Protein AF-X0WLG1-F1 (afdb_monomer)

Sequence (154 aa):
MLDMAAMKEEAFNIVKDQAGPCGITCGTCVLGNGTIAETAGKTKSYIAGYGIKEWAPMVPGGAEINWAETEKTLEWMTKYANCQGCEKGGGPPDCTIRLCANEKGIQLCSQCGELDGCNKFDWLGDYATVLKQTLRDNKSKTKEEYIADALKSQ

InterPro domains:
  IPR024227 Domain of unknown function DUF3795 [PF12675] (20-122)

Organism: NCBI:txid412755

Secondary structure (DSSP, 8-state):
---HHHHHHHHHHHHTT-B-TTS-BTTTSTTTSSHHHHHHHHHHHHHHHTTHHHHGGGSTTGGG--HHHHHHHHHHHHHH-----GGGT-S-TT-HHHHHHHHHT-SSGGG-TTTTT-GGGGGGTTHHHHHHHHHHHTTT--HHHHHHHHHTT-

Structure (mmCIF, N/CA/C/O backbone):
data_AF-X0WLG1-F1
#
_entry.id   AF-X0WLG1-F1
#
loop_
_atom_site.group_PDB
_atom_site.id
_atom_site.type_symbol
_atom_site.label_atom_id
_atom_site.label_alt_id
_atom_site.label_comp_id
_atom_site.label_asym_id
_atom_site.label_entity_id
_atom_site.labe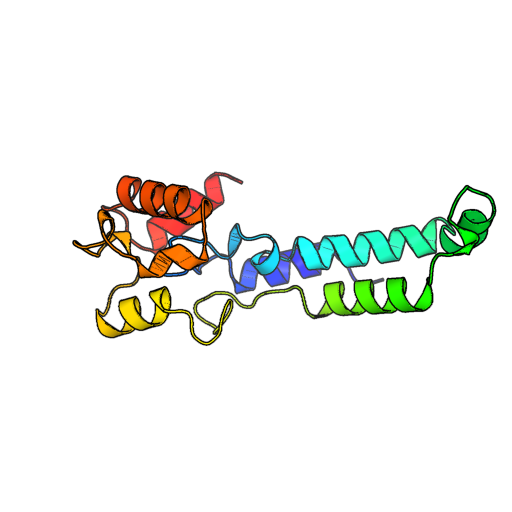l_seq_id
_atom_site.pdbx_PDB_ins_code
_atom_site.Cartn_x
_atom_site.Cartn_y
_atom_site.Cartn_z
_atom_site.occupancy
_atom_site.B_iso_or_equiv
_atom_site.auth_seq_id
_atom_site.auth_comp_id
_atom_site.auth_asym_id
_atom_site.auth_atom_id
_atom_site.pdbx_PDB_model_num
ATOM 1 N N . MET A 1 1 ? 0.956 12.917 -23.247 1.00 52.50 1 MET A N 1
ATOM 2 C CA . MET A 1 1 ? 1.604 12.167 -22.150 1.00 52.50 1 MET A CA 1
ATOM 3 C C . MET A 1 1 ? 0.602 12.170 -21.006 1.00 52.50 1 MET A C 1
ATOM 5 O O . MET A 1 1 ? 0.067 13.238 -20.742 1.00 52.50 1 MET A O 1
ATOM 9 N N . LEU A 1 2 ? 0.229 11.013 -20.454 1.00 63.28 2 LEU A N 1
ATOM 10 C CA . LEU A 1 2 ? -0.710 10.968 -19.325 1.00 63.28 2 LEU A CA 1
ATOM 11 C C . LEU A 1 2 ? -0.069 11.688 -18.134 1.00 63.28 2 LEU A C 1
ATOM 13 O O . LEU A 1 2 ? 1.090 11.415 -17.820 1.00 63.28 2 LEU A O 1
ATOM 17 N N . ASP A 1 3 ? -0.797 12.614 -17.512 1.00 84.31 3 ASP A N 1
ATOM 18 C CA . ASP A 1 3 ? -0.329 13.276 -16.298 1.00 84.31 3 ASP A CA 1
ATOM 19 C C . ASP A 1 3 ? -0.463 12.306 -15.124 1.00 84.31 3 ASP A C 1
ATOM 21 O O . ASP A 1 3 ? -1.539 12.037 -14.593 1.00 84.31 3 ASP A O 1
ATOM 25 N N . MET A 1 4 ? 0.677 11.740 -14.761 1.00 85.50 4 MET A N 1
ATOM 26 C CA . MET A 1 4 ? 0.807 10.729 -13.726 1.00 85.50 4 MET A CA 1
ATOM 27 C C . MET A 1 4 ? 0.425 11.242 -12.341 1.00 85.50 4 MET A C 1
ATOM 29 O O . MET A 1 4 ? -0.125 10.486 -11.540 1.00 85.50 4 MET A O 1
ATOM 33 N N . ALA A 1 5 ? 0.708 12.518 -12.071 1.00 84.81 5 ALA A N 1
ATOM 34 C CA . ALA A 1 5 ? 0.371 13.143 -1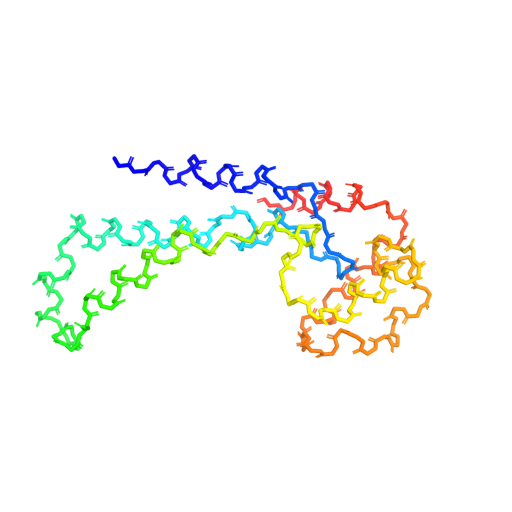0.803 1.00 84.81 5 ALA A CA 1
ATOM 35 C C . ALA A 1 5 ? -1.146 13.338 -10.701 1.00 84.81 5 ALA A C 1
ATOM 37 O O . ALA A 1 5 ? -1.734 12.966 -9.688 1.00 84.81 5 ALA A O 1
ATOM 38 N N . ALA A 1 6 ? -1.784 13.801 -11.781 1.00 89.06 6 ALA A N 1
ATOM 39 C CA . ALA A 1 6 ? -3.239 13.935 -11.840 1.00 89.06 6 ALA A CA 1
ATOM 40 C C . ALA A 1 6 ? -3.956 12.583 -11.658 1.00 89.06 6 ALA A C 1
ATOM 42 O O . ALA A 1 6 ? -4.920 12.487 -10.902 1.00 89.06 6 ALA A O 1
ATOM 43 N N . MET A 1 7 ? -3.453 11.509 -12.282 1.00 88.25 7 MET A N 1
ATOM 44 C CA . MET A 1 7 ? -4.011 10.159 -12.103 1.00 88.25 7 MET A CA 1
ATOM 45 C C . MET A 1 7 ? -3.895 9.659 -10.657 1.00 88.25 7 MET A C 1
ATOM 47 O O . MET A 1 7 ? -4.812 9.017 -10.144 1.00 88.25 7 MET A O 1
ATOM 51 N N . LYS A 1 8 ? -2.767 9.936 -9.992 1.00 92.94 8 LYS A N 1
ATOM 52 C CA . LYS A 1 8 ? -2.586 9.590 -8.578 1.00 92.94 8 LYS A CA 1
ATOM 53 C C . LYS A 1 8 ? -3.565 10.359 -7.695 1.00 92.94 8 LYS A C 1
ATOM 55 O O . LYS A 1 8 ? -4.175 9.769 -6.809 1.00 92.94 8 LYS A O 1
ATOM 60 N N . GLU A 1 9 ? -3.713 11.658 -7.934 1.00 95.12 9 GLU A N 1
ATOM 61 C CA . GLU A 1 9 ? -4.647 12.504 -7.195 1.00 95.12 9 GLU A CA 1
ATOM 62 C C . GLU A 1 9 ? -6.091 12.006 -7.347 1.00 95.12 9 GLU A C 1
ATOM 64 O O . GLU A 1 9 ? -6.812 11.883 -6.356 1.00 95.12 9 GLU A O 1
ATOM 69 N N . GLU A 1 10 ? -6.497 11.629 -8.561 1.00 94.31 10 GLU A N 1
ATOM 70 C CA . GLU A 1 10 ? -7.798 11.009 -8.818 1.00 94.31 10 GLU A CA 1
ATOM 71 C C . GLU A 1 10 ? -7.970 9.700 -8.029 1.00 94.31 10 GLU A C 1
ATOM 73 O O . GLU A 1 10 ? -8.961 9.537 -7.312 1.00 94.31 10 GLU A O 1
ATOM 78 N N . ALA A 1 11 ? -6.988 8.794 -8.088 1.00 94.81 11 ALA A N 1
ATOM 79 C CA . ALA A 1 11 ? -7.017 7.536 -7.341 1.00 94.81 11 ALA A CA 1
ATOM 80 C C . ALA A 1 11 ? -7.122 7.768 -5.824 1.00 94.81 11 ALA A C 1
ATOM 82 O O . ALA A 1 11 ? -7.969 7.167 -5.162 1.00 94.81 11 ALA A O 1
ATOM 83 N N . PHE A 1 12 ? -6.323 8.688 -5.277 1.00 96.56 12 PHE A N 1
ATOM 84 C CA . PHE A 1 12 ? -6.393 9.085 -3.873 1.00 96.56 12 PHE A CA 1
ATOM 85 C C . PHE A 1 12 ? -7.785 9.605 -3.500 1.00 96.56 12 PHE A C 1
ATOM 87 O O . PHE A 1 12 ? -8.375 9.134 -2.526 1.00 96.56 12 PHE A O 1
ATOM 94 N N . ASN A 1 13 ? -8.356 10.509 -4.297 1.00 96.31 13 ASN A N 1
ATOM 95 C CA . ASN A 1 13 ? -9.672 11.088 -4.036 1.00 96.31 13 ASN A CA 1
ATOM 96 C C . ASN A 1 13 ? -10.803 10.045 -4.030 1.00 96.31 13 ASN A C 1
ATOM 98 O O . ASN A 1 13 ? -11.772 10.207 -3.290 1.00 96.31 13 ASN A O 1
ATOM 102 N N . ILE A 1 14 ? -10.672 8.949 -4.784 1.00 95.12 14 ILE A N 1
ATOM 103 C CA . ILE A 1 14 ? -11.642 7.840 -4.794 1.00 95.12 14 ILE A CA 1
ATOM 104 C C . ILE A 1 14 ? -11.672 7.082 -3.456 1.00 95.12 14 ILE A C 1
ATOM 106 O O . ILE A 1 14 ? -12.718 6.531 -3.083 1.00 95.12 14 ILE A O 1
ATOM 110 N N . VAL A 1 15 ? -10.541 7.011 -2.746 1.00 96.81 15 VAL A N 1
ATOM 111 C CA . VAL A 1 15 ? -10.364 6.095 -1.607 1.00 96.81 15 VAL A CA 1
ATOM 112 C C . VAL A 1 15 ? -10.011 6.762 -0.280 1.00 96.81 15 VAL A C 1
ATOM 114 O O . VAL A 1 15 ? -10.021 6.077 0.744 1.00 96.81 15 VAL A O 1
ATOM 117 N N . LYS A 1 16 ? -9.684 8.059 -0.270 1.00 96.19 16 LYS A N 1
ATOM 118 C CA . LYS A 1 16 ? -9.166 8.769 0.911 1.00 96.19 16 LYS A CA 1
ATOM 119 C C . LYS A 1 16 ? -10.069 8.662 2.141 1.00 96.19 16 LYS A C 1
ATOM 121 O O . LYS A 1 16 ? -9.556 8.588 3.248 1.00 96.19 16 LYS A O 1
ATOM 126 N N . ASP A 1 17 ? -11.380 8.551 1.934 1.00 96.06 17 ASP A N 1
ATOM 127 C CA . ASP A 1 17 ? -12.387 8.481 3.000 1.00 96.06 17 ASP A CA 1
ATOM 128 C C . ASP A 1 17 ? -12.803 7.034 3.350 1.00 96.06 17 ASP A C 1
ATOM 130 O O . ASP A 1 17 ? -13.826 6.819 3.996 1.00 96.06 17 ASP A O 1
ATOM 134 N N . GLN A 1 18 ? -12.032 6.023 2.927 1.00 96.44 18 GLN A N 1
ATOM 135 C CA . GLN A 1 18 ? -12.332 4.609 3.176 1.00 96.44 18 GLN A CA 1
ATOM 136 C C . GLN A 1 18 ? -11.325 3.955 4.131 1.00 96.44 18 GLN A C 1
ATOM 138 O O . GLN A 1 18 ? -10.108 4.142 4.024 1.00 96.44 18 GLN A O 1
ATOM 143 N N . ALA A 1 19 ? -11.821 3.059 4.982 1.00 96.56 19 ALA A N 1
ATOM 144 C CA . ALA A 1 19 ? -11.002 2.127 5.749 1.00 96.56 19 ALA A CA 1
ATOM 145 C C . ALA A 1 19 ? 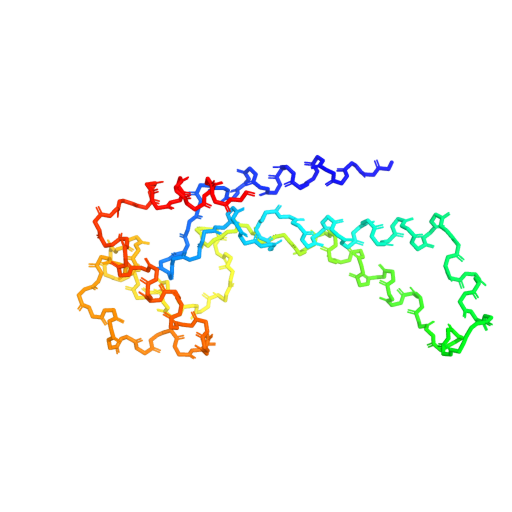-11.644 0.741 5.759 1.00 96.56 19 ALA A C 1
ATOM 147 O O . ALA A 1 19 ? -12.864 0.605 5.820 1.00 96.56 19 ALA A O 1
ATOM 148 N N . GLY A 1 20 ? -10.817 -0.300 5.704 1.00 96.75 20 GLY A N 1
ATOM 149 C CA . GLY A 1 20 ? -11.295 -1.651 5.971 1.00 96.75 20 GLY A CA 1
ATOM 150 C C . GLY A 1 20 ? -11.529 -1.864 7.470 1.00 96.75 20 GLY A C 1
ATOM 151 O O . GLY A 1 20 ? -10.837 -1.240 8.278 1.00 96.75 20 GLY A O 1
ATOM 152 N N . PRO A 1 21 ? -12.394 -2.814 7.874 1.00 97.69 21 PRO A N 1
ATOM 153 C CA . PRO A 1 21 ? -12.576 -3.138 9.290 1.00 97.69 21 PRO A CA 1
ATOM 154 C C . PRO A 1 21 ? -11.277 -3.566 9.989 1.00 97.69 21 PRO A C 1
ATOM 156 O O . PRO A 1 21 ? -11.131 -3.393 11.196 1.00 97.69 21 PRO A O 1
ATOM 159 N N . CYS A 1 22 ? -10.302 -4.065 9.222 1.00 96.94 22 CYS A N 1
ATOM 160 C CA . CYS A 1 22 ? -8.956 -4.387 9.689 1.00 96.94 22 CYS A CA 1
ATOM 161 C C . CYS A 1 22 ? -8.101 -3.173 10.099 1.00 96.94 22 CYS A C 1
ATOM 163 O O . CYS A 1 22 ? -7.011 -3.377 10.621 1.00 96.94 22 CYS A O 1
ATOM 165 N N . GLY A 1 23 ? -8.552 -1.938 9.860 1.00 96.12 23 GLY A N 1
ATOM 166 C CA . GLY A 1 23 ? -7.811 -0.715 10.183 1.00 96.12 23 GLY A CA 1
ATOM 167 C C . GLY A 1 23 ? -6.879 -0.215 9.075 1.00 96.12 23 GLY A C 1
ATOM 168 O O . GLY A 1 23 ? -6.236 0.816 9.247 1.00 96.12 23 GLY A O 1
ATOM 169 N N . ILE A 1 24 ? -6.806 -0.877 7.918 1.00 95.81 24 ILE A N 1
ATOM 170 C CA . ILE A 1 24 ? -6.075 -0.330 6.764 1.00 95.81 24 ILE A CA 1
ATOM 171 C C . ILE A 1 24 ? -6.883 0.837 6.183 1.00 95.81 24 ILE A C 1
ATOM 173 O O . ILE A 1 24 ? -8.012 0.637 5.725 1.00 95.81 24 ILE A O 1
ATOM 177 N N . THR A 1 25 ? -6.308 2.041 6.171 1.00 96.25 25 THR A N 1
ATOM 178 C CA . THR A 1 25 ? -6.910 3.216 5.526 1.00 96.25 25 THR A CA 1
ATOM 179 C C . THR A 1 25 ? -6.517 3.257 4.052 1.00 96.25 25 THR A C 1
ATOM 181 O O . THR A 1 25 ? -5.343 3.179 3.687 1.00 96.25 25 THR A O 1
ATOM 184 N N . CYS A 1 26 ? -7.504 3.337 3.161 1.00 95.94 26 CYS A N 1
ATOM 185 C CA . CYS A 1 26 ? -7.259 3.147 1.730 1.00 95.94 26 CYS A CA 1
ATOM 186 C C . CYS A 1 26 ? -6.488 4.326 1.119 1.00 95.94 26 CYS A C 1
ATOM 188 O O . CYS A 1 26 ? -5.680 4.111 0.220 1.00 95.94 26 CYS A O 1
ATOM 190 N N . GLY A 1 27 ? -6.669 5.537 1.658 1.00 95.25 27 GLY A N 1
ATOM 191 C CA . GLY A 1 27 ? -5.889 6.721 1.285 1.00 95.25 27 GLY A CA 1
ATOM 192 C C . GLY A 1 27 ? -4.403 6.643 1.645 1.00 95.25 27 GLY A C 1
ATOM 193 O O . GLY A 1 27 ? -3.601 7.318 1.009 1.00 95.25 27 GLY A O 1
ATOM 194 N N . THR A 1 28 ? -4.013 5.799 2.609 1.00 93.62 2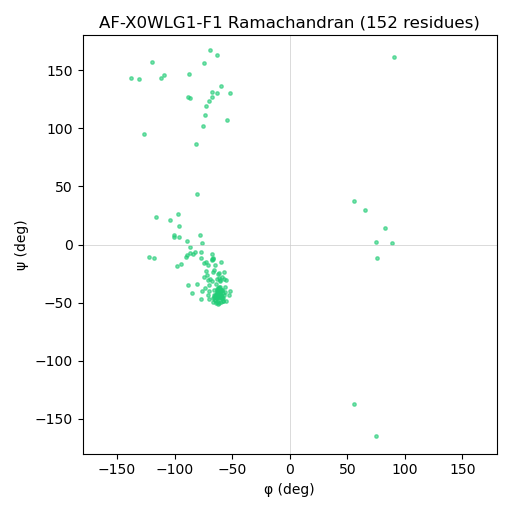8 THR A N 1
ATOM 195 C CA . THR A 1 28 ? -2.593 5.595 2.946 1.00 93.62 28 THR A CA 1
ATOM 196 C C . THR A 1 28 ? -1.988 4.350 2.299 1.00 93.62 28 THR A C 1
ATOM 198 O O . THR A 1 28 ? -0.771 4.244 2.150 1.00 93.62 28 THR A O 1
ATOM 201 N N . CYS A 1 29 ? -2.832 3.416 1.857 1.00 93.50 29 CYS A N 1
ATOM 202 C CA . CYS A 1 29 ? -2.426 2.224 1.127 1.00 93.50 29 CYS A CA 1
ATOM 203 C C . CYS A 1 29 ? -1.886 2.585 -0.265 1.00 93.50 29 CYS A C 1
ATOM 205 O O . CYS A 1 29 ? -2.594 3.190 -1.065 1.00 93.50 29 CYS A O 1
ATOM 207 N N . VAL A 1 30 ? -0.679 2.126 -0.606 1.00 94.31 30 VAL A N 1
ATOM 208 C CA . VAL A 1 30 ? -0.018 2.431 -1.893 1.00 94.31 30 VAL A CA 1
ATOM 209 C C . VAL A 1 30 ? -0.770 1.940 -3.138 1.00 94.31 30 VAL A C 1
ATOM 211 O O . VAL A 1 30 ? -0.585 2.482 -4.226 1.00 94.31 30 VAL A O 1
ATOM 214 N N . LEU A 1 31 ? -1.615 0.914 -2.986 1.00 93.88 31 LEU A N 1
ATOM 215 C CA . LEU A 1 31 ? -2.517 0.453 -4.045 1.00 93.88 31 LEU A CA 1
ATOM 216 C C . LEU A 1 31 ? -3.778 1.313 -4.137 1.00 93.88 31 LEU A C 1
ATOM 218 O O . LEU A 1 31 ? -4.318 1.465 -5.224 1.00 93.88 31 LEU A O 1
ATOM 222 N N . GLY A 1 32 ? -4.278 1.829 -3.013 1.00 95.12 32 GLY A N 1
ATOM 223 C CA . GLY A 1 32 ? -5.465 2.682 -2.991 1.00 95.12 32 GLY A CA 1
ATOM 224 C C . GLY A 1 32 ? -5.153 4.100 -3.463 1.00 95.12 32 GLY A C 1
ATOM 225 O O . GLY A 1 32 ? -5.837 4.631 -4.325 1.00 95.12 32 GLY A O 1
ATOM 226 N N . ASN A 1 33 ? -4.078 4.695 -2.950 1.00 95.31 33 ASN A N 1
ATOM 227 C CA . ASN A 1 33 ? -3.699 6.078 -3.238 1.00 95.31 33 ASN A CA 1
ATOM 228 C C . ASN A 1 33 ? -3.015 6.287 -4.601 1.00 95.31 33 ASN A C 1
ATOM 230 O O . ASN A 1 33 ? -2.464 7.353 -4.856 1.00 95.31 33 ASN A O 1
ATOM 234 N N . GLY A 1 34 ? -2.983 5.254 -5.444 1.00 95.88 34 GLY A N 1
ATOM 235 C CA . GLY A 1 34 ? -2.426 5.304 -6.793 1.00 95.88 34 GLY A CA 1
ATOM 236 C C . GLY A 1 34 ? -0.901 5.314 -6.894 1.00 95.88 34 GLY A C 1
ATOM 237 O O . GLY A 1 34 ? -0.376 5.355 -8.005 1.00 95.88 34 GLY A O 1
ATOM 238 N N . THR A 1 35 ? -0.158 5.235 -5.783 1.00 96.50 35 THR A N 1
ATOM 239 C CA . THR A 1 35 ? 1.318 5.287 -5.808 1.00 96.50 35 THR A CA 1
ATOM 240 C C . THR A 1 35 ? 1.925 4.173 -6.662 1.00 96.50 35 THR A C 1
ATOM 242 O O . THR A 1 35 ? 2.885 4.423 -7.391 1.00 96.50 35 THR A O 1
ATOM 245 N N . ILE A 1 36 ? 1.379 2.952 -6.621 1.00 97.25 36 ILE A N 1
ATOM 246 C CA . ILE A 1 36 ? 1.899 1.840 -7.435 1.00 97.25 36 ILE A CA 1
ATOM 247 C C . ILE A 1 36 ? 1.688 2.093 -8.932 1.00 97.25 36 ILE A C 1
ATOM 249 O O . ILE A 1 36 ? 2.639 1.976 -9.707 1.00 97.25 36 ILE A O 1
ATOM 253 N N . ALA A 1 37 ? 0.477 2.470 -9.348 1.00 96.81 37 ALA A N 1
ATOM 254 C CA . ALA A 1 37 ? 0.182 2.756 -10.750 1.00 96.81 37 ALA A CA 1
ATOM 255 C C . ALA A 1 37 ? 0.979 3.956 -11.285 1.00 96.81 37 ALA A C 1
ATOM 257 O O . ALA A 1 37 ? 1.525 3.897 -12.394 1.00 96.81 37 ALA A O 1
ATOM 258 N N . GLU A 1 38 ? 1.099 5.014 -10.475 1.00 97.06 38 GLU A N 1
ATOM 259 C CA . GLU A 1 38 ? 1.935 6.179 -10.763 1.00 97.06 38 GLU A CA 1
ATOM 260 C C . GLU A 1 38 ? 3.405 5.766 -10.928 1.00 97.06 38 GLU A C 1
ATOM 262 O O . GLU A 1 38 ? 4.077 6.155 -11.879 1.00 97.06 38 GLU A O 1
ATOM 267 N N . THR A 1 39 ? 3.930 4.940 -10.029 1.00 97.12 39 THR A N 1
ATOM 268 C CA . THR A 1 39 ? 5.327 4.501 -10.118 1.00 97.12 39 THR A CA 1
ATOM 269 C C . THR A 1 39 ? 5.555 3.663 -11.374 1.00 97.12 39 THR A C 1
ATOM 271 O O . THR A 1 39 ? 6.516 3.903 -12.103 1.00 97.12 39 THR A O 1
ATOM 274 N N . ALA A 1 40 ? 4.642 2.741 -11.692 1.00 97.50 40 ALA A N 1
ATOM 275 C CA . ALA A 1 40 ? 4.746 1.890 -12.875 1.00 97.50 40 ALA A CA 1
ATOM 276 C C . ALA A 1 40 ? 4.810 2.698 -14.181 1.00 97.50 40 ALA A C 1
ATOM 278 O O . ALA A 1 40 ? 5.670 2.447 -15.028 1.00 97.50 40 ALA A O 1
ATOM 279 N N . GLY A 1 41 ? 3.955 3.712 -14.338 1.00 96.38 41 GLY A N 1
ATOM 280 C CA . GLY A 1 41 ? 3.988 4.525 -15.555 1.00 96.38 41 GLY A CA 1
ATOM 281 C C . GLY A 1 41 ? 5.188 5.486 -15.596 1.00 96.38 41 GLY A C 1
ATOM 282 O O . GLY A 1 41 ? 5.685 5.768 -16.689 1.00 96.38 41 GLY A O 1
ATOM 283 N N . LYS A 1 42 ? 5.714 5.938 -14.440 1.00 96.56 42 LYS A N 1
ATOM 284 C CA . LYS A 1 42 ? 6.936 6.760 -14.381 1.00 96.56 42 LYS A CA 1
ATOM 285 C C . LYS A 1 42 ? 8.120 5.923 -14.831 1.00 96.56 42 LYS A C 1
ATOM 287 O O . LYS A 1 42 ? 8.869 6.350 -15.703 1.00 96.56 42 LYS A O 1
ATOM 292 N N . THR A 1 43 ? 8.223 4.695 -14.327 1.00 97.50 43 THR A N 1
ATOM 293 C CA . THR A 1 43 ? 9.225 3.724 -14.771 1.00 97.50 43 THR A CA 1
ATOM 294 C C . THR A 1 43 ? 9.108 3.447 -16.269 1.00 97.50 43 THR A C 1
ATOM 296 O O . THR A 1 43 ? 10.116 3.527 -16.967 1.00 97.50 43 THR A O 1
ATOM 299 N N . LYS A 1 44 ? 7.896 3.219 -16.801 1.00 96.44 44 LYS A N 1
ATOM 300 C CA . LYS A 1 44 ? 7.674 3.064 -18.254 1.00 96.44 44 LYS A CA 1
ATOM 301 C C . LYS A 1 44 ? 8.165 4.288 -19.040 1.00 96.44 44 LYS A C 1
ATOM 303 O O . LYS A 1 44 ? 8.836 4.136 -20.058 1.00 96.44 44 LYS A O 1
ATOM 308 N N . SER A 1 45 ? 7.872 5.492 -18.547 1.00 95.69 45 SER A N 1
ATOM 309 C CA . SER A 1 45 ? 8.292 6.751 -19.175 1.00 95.69 45 SER A CA 1
ATOM 310 C C . SER A 1 45 ? 9.810 6.937 -19.144 1.00 95.69 45 SER A C 1
ATOM 312 O O . SER A 1 45 ? 10.382 7.374 -20.138 1.00 95.69 45 SER A O 1
ATOM 314 N N . TYR A 1 46 ? 10.479 6.560 -18.051 1.00 96.69 46 TYR A N 1
ATOM 315 C CA . TYR A 1 46 ? 11.938 6.617 -17.954 1.00 96.69 46 TYR A CA 1
ATOM 316 C C . TYR A 1 46 ? 12.633 5.579 -18.834 1.00 96.69 46 TYR A C 1
ATOM 318 O O . TYR A 1 46 ? 13.615 5.920 -19.487 1.00 96.69 46 TYR A O 1
ATOM 326 N N . ILE A 1 47 ? 12.110 4.351 -18.915 1.00 96.81 47 ILE A N 1
ATOM 327 C CA . ILE A 1 47 ? 12.641 3.323 -19.822 1.00 96.81 47 ILE A CA 1
ATOM 328 C C . ILE A 1 47 ? 12.660 3.841 -21.262 1.00 96.81 47 ILE A C 1
ATOM 330 O O . ILE A 1 47 ? 13.696 3.764 -21.919 1.00 96.81 47 ILE A O 1
ATOM 334 N N . ALA A 1 48 ? 11.546 4.419 -21.721 1.00 95.50 48 ALA A N 1
ATOM 335 C CA . ALA A 1 48 ? 11.443 4.981 -23.064 1.00 95.50 48 ALA A CA 1
ATOM 336 C C . ALA A 1 48 ? 12.288 6.256 -23.240 1.00 95.50 48 ALA A C 1
ATOM 338 O O . ALA A 1 48 ? 13.020 6.388 -24.215 1.00 95.50 48 ALA A O 1
ATOM 339 N N . GLY A 1 49 ? 12.202 7.198 -22.297 1.00 96.56 49 GLY A N 1
ATOM 340 C CA . GLY A 1 49 ? 12.834 8.515 -22.413 1.00 96.56 49 GLY A CA 1
ATOM 341 C C . GLY A 1 49 ? 14.361 8.490 -22.351 1.00 96.56 49 GLY A C 1
ATOM 342 O O . GLY A 1 49 ? 15.004 9.335 -22.968 1.00 96.56 49 GLY A O 1
ATOM 343 N N . TYR A 1 50 ? 14.943 7.519 -21.644 1.00 97.06 50 TYR A N 1
ATOM 344 C CA . TYR A 1 50 ? 16.396 7.350 -21.530 1.00 97.06 50 TYR A CA 1
ATOM 345 C C . TYR A 1 50 ? 16.960 6.256 -22.442 1.00 97.06 50 TYR A C 1
ATOM 347 O O . TYR A 1 50 ? 18.130 5.895 -22.306 1.00 97.06 50 TYR A O 1
ATOM 355 N N . GLY A 1 51 ? 16.140 5.710 -23.344 1.00 97.06 51 GLY A N 1
ATOM 356 C CA . GLY A 1 51 ? 16.552 4.653 -24.259 1.00 97.06 51 GLY A CA 1
ATOM 357 C C . GLY A 1 51 ? 17.128 3.426 -23.543 1.00 97.06 51 GLY A C 1
ATOM 358 O O . GLY A 1 51 ? 18.132 2.862 -23.980 1.00 97.06 51 GLY A O 1
ATOM 359 N N . ILE A 1 52 ? 16.562 3.058 -22.383 1.00 97.44 52 ILE A N 1
ATOM 360 C CA . ILE A 1 52 ? 17.117 1.989 -21.532 1.00 97.44 52 ILE A CA 1
ATOM 361 C C . ILE A 1 52 ? 17.160 0.667 -22.291 1.00 97.44 52 ILE A C 1
ATOM 363 O O . ILE A 1 52 ? 18.131 -0.077 -22.197 1.00 97.44 52 ILE A O 1
ATOM 367 N N . LYS A 1 53 ? 16.131 0.401 -23.091 1.00 96.75 53 LYS A N 1
ATOM 368 C CA . LYS A 1 53 ? 16.028 -0.794 -23.926 1.00 96.75 53 LYS A CA 1
ATOM 369 C C . LYS A 1 53 ? 17.166 -0.900 -24.941 1.00 96.75 53 LYS A C 1
ATOM 371 O O . LYS A 1 53 ? 17.641 -2.000 -25.211 1.00 96.75 53 LYS A O 1
ATOM 376 N N . GLU A 1 54 ? 17.607 0.229 -25.481 1.00 97.50 54 GLU A N 1
ATOM 377 C CA . GLU A 1 54 ? 18.604 0.323 -26.541 1.00 97.50 54 GLU A CA 1
ATOM 378 C C . GLU A 1 54 ? 20.023 0.092 -26.015 1.00 97.50 54 GLU A C 1
ATOM 380 O O . GLU A 1 54 ? 20.812 -0.587 -26.674 1.00 97.50 54 GLU A O 1
ATOM 385 N N . TRP A 1 55 ? 20.359 0.625 -24.835 1.00 98.00 55 TRP A N 1
ATOM 386 C CA . TRP A 1 55 ? 21.699 0.458 -24.262 1.00 98.00 55 TRP A CA 1
ATOM 387 C C . TRP A 1 55 ? 21.815 -0.714 -23.282 1.00 98.00 55 TRP A C 1
ATOM 389 O O . TRP A 1 55 ? 22.933 -1.165 -23.036 1.00 98.00 55 TRP A O 1
ATOM 399 N N . ALA A 1 56 ? 20.714 -1.263 -22.755 1.00 98.00 56 ALA A N 1
ATOM 400 C CA . ALA A 1 56 ? 20.761 -2.398 -21.828 1.00 98.00 56 ALA A CA 1
ATOM 401 C C . ALA A 1 56 ? 21.586 -3.599 -22.339 1.00 98.00 56 ALA A C 1
ATOM 403 O O . ALA A 1 56 ? 22.361 -4.136 -21.550 1.00 98.00 56 ALA A O 1
ATOM 404 N N . PRO A 1 57 ? 21.545 -4.003 -23.627 1.00 98.25 57 PRO A N 1
ATOM 405 C CA . PRO A 1 57 ? 22.393 -5.090 -24.129 1.00 98.25 57 PRO A CA 1
ATOM 406 C C . PRO A 1 57 ? 23.908 -4.858 -23.992 1.00 98.25 57 PRO A C 1
ATOM 408 O O . PRO A 1 57 ? 24.679 -5.804 -24.127 1.00 98.25 57 PRO A O 1
ATOM 411 N N . MET A 1 58 ? 24.348 -3.622 -23.730 1.00 98.12 58 MET A N 1
ATOM 412 C CA . MET A 1 58 ? 25.759 -3.261 -23.550 1.00 98.12 58 MET A CA 1
ATOM 413 C C . MET A 1 58 ? 26.274 -3.513 -22.122 1.00 98.12 58 MET A C 1
ATOM 415 O O . MET A 1 58 ? 27.474 -3.381 -21.881 1.00 98.12 58 MET A O 1
ATOM 419 N N . VAL A 1 59 ? 25.397 -3.857 -21.171 1.00 97.44 59 VAL A N 1
ATOM 420 C CA . VAL A 1 59 ? 25.750 -4.132 -19.769 1.00 97.44 59 VAL A CA 1
ATOM 421 C C . VAL A 1 59 ? 25.379 -5.570 -19.369 1.00 97.44 59 VAL A C 1
ATOM 423 O O . VAL A 1 59 ? 24.506 -6.176 -19.998 1.00 97.44 59 VAL A O 1
ATOM 426 N N . PRO A 1 60 ? 26.023 -6.152 -18.335 1.00 98.19 60 PRO A N 1
ATOM 427 C CA . PRO A 1 60 ? 25.774 -7.536 -17.927 1.00 98.19 60 PRO A CA 1
ATOM 428 C C . PRO A 1 60 ? 24.287 -7.847 -17.698 1.00 98.19 60 PRO A C 1
ATOM 430 O O . PRO A 1 60 ? 23.595 -7.116 -16.992 1.00 98.19 60 PRO A O 1
ATOM 433 N N . GLY A 1 61 ? 23.806 -8.938 -18.302 1.00 97.31 61 GLY A N 1
ATOM 434 C CA . GLY A 1 61 ? 22.422 -9.418 -18.191 1.00 97.31 61 GLY A CA 1
ATOM 435 C C . GLY A 1 61 ? 21.379 -8.636 -19.001 1.00 97.31 61 GLY A C 1
ATOM 436 O O . GLY A 1 61 ? 20.261 -9.114 -19.173 1.00 97.31 61 GLY A O 1
ATOM 437 N N . GLY A 1 62 ? 21.706 -7.464 -19.555 1.00 97.44 62 GLY A N 1
ATOM 438 C CA . GLY A 1 62 ? 20.703 -6.627 -20.219 1.00 97.44 62 GLY A CA 1
ATOM 439 C C . GLY A 1 62 ? 20.218 -7.158 -21.573 1.00 97.44 62 GLY A C 1
ATOM 440 O O . GLY A 1 62 ? 19.096 -6.859 -21.976 1.00 97.44 62 GLY A O 1
ATOM 441 N N . ALA A 1 63 ? 21.013 -7.998 -22.246 1.00 97.50 63 ALA A N 1
ATOM 442 C CA . ALA A 1 63 ? 20.615 -8.667 -23.489 1.00 97.50 63 ALA A CA 1
ATOM 443 C C . ALA A 1 63 ? 19.553 -9.768 -23.279 1.00 97.50 63 ALA A C 1
ATOM 445 O O . ALA A 1 63 ? 18.895 -10.170 -24.235 1.00 97.50 63 ALA A O 1
ATOM 446 N N . GLU A 1 64 ? 19.372 -10.246 -22.044 1.00 98.19 64 GLU A N 1
ATOM 447 C CA . GLU A 1 64 ? 18.416 -11.308 -21.691 1.00 98.19 64 GLU A CA 1
ATOM 448 C C . GLU A 1 64 ? 17.029 -10.751 -21.324 1.00 98.19 64 GLU A C 1
ATOM 450 O O . GLU A 1 64 ? 16.059 -11.502 -21.198 1.00 98.19 64 GLU A O 1
ATOM 455 N N . ILE A 1 65 ? 16.911 -9.430 -21.151 1.00 97.81 65 ILE A N 1
ATOM 456 C CA . ILE A 1 65 ? 15.672 -8.782 -20.718 1.00 97.81 65 ILE A CA 1
ATOM 457 C C . ILE A 1 65 ? 14.623 -8.846 -21.830 1.00 97.81 65 ILE A C 1
ATOM 459 O O . ILE A 1 65 ? 14.796 -8.306 -22.925 1.00 97.81 65 ILE A O 1
ATOM 463 N N . ASN A 1 66 ? 13.464 -9.425 -21.513 1.00 97.94 66 ASN A N 1
ATOM 464 C CA . ASN A 1 66 ? 12.291 -9.360 -22.376 1.00 97.94 66 ASN A CA 1
ATOM 465 C C . ASN A 1 66 ? 11.541 -8.033 -22.180 1.00 97.94 66 ASN A C 1
ATOM 467 O O . ASN A 1 66 ? 10.575 -7.942 -21.421 1.00 97.94 66 ASN A O 1
ATOM 471 N N . TRP A 1 67 ? 11.970 -7.007 -22.913 1.00 97.19 67 TRP A N 1
ATOM 472 C CA . TRP A 1 67 ? 11.375 -5.672 -22.849 1.00 97.19 67 TRP A CA 1
ATOM 473 C C . TRP A 1 67 ? 9.892 -5.626 -23.225 1.00 97.19 67 TRP A C 1
ATOM 475 O O . TRP A 1 67 ? 9.161 -4.815 -22.667 1.00 97.19 67 TRP A O 1
ATOM 485 N N . ALA A 1 68 ? 9.427 -6.502 -24.121 1.00 96.62 68 ALA A N 1
ATOM 486 C CA . ALA A 1 68 ? 8.014 -6.551 -24.494 1.00 96.62 68 ALA A CA 1
ATOM 487 C C . ALA A 1 68 ? 7.136 -6.992 -23.309 1.00 96.62 68 ALA A C 1
ATOM 489 O O . ALA A 1 68 ? 6.107 -6.374 -23.030 1.00 96.62 68 ALA A O 1
ATOM 490 N N . GLU A 1 69 ? 7.562 -8.014 -22.561 1.00 98.19 69 GLU A N 1
ATOM 491 C CA . GLU A 1 69 ? 6.858 -8.436 -21.343 1.00 98.19 69 GLU A CA 1
ATOM 492 C C . GLU A 1 69 ? 7.004 -7.406 -20.209 1.00 98.19 69 GLU A C 1
ATOM 494 O O . GLU A 1 69 ? 6.044 -7.173 -19.469 1.00 98.19 69 GLU A O 1
ATOM 499 N N . THR A 1 70 ? 8.148 -6.720 -20.098 1.00 97.50 70 THR A N 1
ATOM 500 C CA . THR A 1 70 ? 8.322 -5.605 -19.148 1.00 97.50 70 THR A CA 1
ATOM 501 C C . THR A 1 70 ? 7.347 -4.460 -19.433 1.00 97.50 70 THR A C 1
ATOM 503 O O . THR A 1 70 ? 6.637 -4.017 -18.531 1.00 97.50 70 THR A O 1
ATOM 506 N N . GLU A 1 71 ? 7.268 -3.998 -20.683 1.00 96.94 71 GLU A N 1
ATOM 507 C CA . GLU A 1 71 ? 6.370 -2.916 -21.106 1.00 96.94 71 GLU A CA 1
ATOM 508 C C . GLU A 1 71 ? 4.898 -3.286 -20.866 1.00 96.94 71 GLU A C 1
ATOM 510 O O . GLU A 1 71 ? 4.147 -2.486 -20.302 1.00 96.94 71 GLU A O 1
ATOM 515 N N . LYS A 1 72 ? 4.505 -4.517 -21.219 1.00 98.00 72 LYS A N 1
ATOM 516 C CA . LYS A 1 72 ? 3.160 -5.063 -20.979 1.00 98.00 72 LYS A CA 1
ATOM 517 C C . LYS A 1 72 ? 2.815 -5.119 -19.491 1.00 98.00 72 LYS A C 1
ATOM 519 O O . LYS A 1 72 ? 1.704 -4.757 -19.106 1.00 98.00 72 LYS A O 1
ATOM 524 N N . THR A 1 73 ? 3.763 -5.535 -18.653 1.00 98.31 73 THR A N 1
ATOM 525 C CA . THR A 1 73 ? 3.584 -5.585 -17.195 1.00 98.31 73 THR A CA 1
ATOM 526 C C . THR A 1 73 ? 3.390 -4.185 -16.623 1.00 98.31 73 THR A C 1
ATOM 528 O O . THR A 1 73 ? 2.418 -3.945 -15.908 1.00 98.31 73 THR A O 1
ATOM 531 N N . LEU A 1 74 ? 4.268 -3.239 -16.971 1.00 97.94 74 LEU A N 1
ATOM 532 C CA . LEU A 1 74 ? 4.172 -1.858 -16.495 1.00 97.94 74 LEU A CA 1
ATOM 533 C C . LEU A 1 74 ? 2.878 -1.189 -16.963 1.00 97.94 74 LEU A C 1
ATOM 535 O O . LEU A 1 74 ? 2.241 -0.489 -16.184 1.00 97.94 74 LEU A O 1
ATOM 539 N N . GLU A 1 75 ? 2.446 -1.446 -18.198 1.00 96.88 75 GLU A N 1
ATOM 540 C CA . GLU A 1 75 ? 1.172 -0.944 -18.712 1.00 96.88 75 GLU A CA 1
ATOM 541 C C . GLU A 1 75 ? -0.030 -1.495 -17.945 1.00 96.88 75 GLU A C 1
ATOM 543 O O . GLU A 1 75 ? -0.919 -0.731 -17.555 1.00 96.88 75 GLU A O 1
ATOM 548 N N . TRP A 1 76 ? -0.043 -2.803 -17.677 1.00 97.75 76 TRP A N 1
ATOM 549 C CA . TRP A 1 76 ? -1.074 -3.410 -16.844 1.00 97.75 76 TRP A CA 1
ATOM 550 C C . TRP A 1 76 ? -1.083 -2.790 -15.443 1.00 97.75 76 TRP A C 1
ATOM 552 O O . TRP A 1 76 ? -2.148 -2.423 -14.951 1.00 97.75 76 TRP A O 1
ATOM 562 N N . MET A 1 77 ? 0.085 -2.602 -14.822 1.00 97.69 77 MET A N 1
ATOM 563 C CA . MET A 1 77 ? 0.190 -2.000 -13.491 1.00 97.69 77 MET A CA 1
ATOM 564 C C . MET A 1 77 ? -0.309 -0.553 -13.479 1.00 97.69 77 MET A C 1
ATOM 566 O O . MET A 1 77 ? -1.108 -0.199 -12.618 1.00 97.69 77 MET A O 1
ATOM 570 N N . THR A 1 78 ? 0.083 0.272 -14.453 1.00 95.81 78 THR A N 1
ATOM 571 C CA . THR A 1 78 ? -0.416 1.651 -14.576 1.00 95.81 78 THR A CA 1
ATOM 572 C C . THR A 1 78 ? -1.940 1.699 -14.664 1.00 95.81 78 THR A C 1
ATOM 574 O O . THR A 1 78 ? -2.560 2.608 -14.115 1.00 95.81 78 THR A O 1
ATOM 577 N N . LYS A 1 79 ? -2.560 0.724 -15.336 1.00 93.31 79 LYS A N 1
ATOM 578 C CA . LYS A 1 79 ? -4.010 0.705 -15.532 1.00 93.31 79 LYS A CA 1
ATOM 579 C C . LYS A 1 79 ? -4.777 0.089 -14.360 1.00 93.31 79 LYS A C 1
ATOM 581 O O . LYS A 1 79 ? -5.828 0.604 -13.989 1.00 93.31 79 LYS A O 1
ATOM 586 N N . TYR A 1 80 ? -4.284 -1.012 -13.801 1.00 92.81 80 TYR A N 1
ATOM 587 C CA . TYR A 1 80 ? -5.070 -1.878 -12.917 1.00 92.81 80 TYR A CA 1
ATOM 588 C C . TYR A 1 80 ? -4.531 -1.984 -11.490 1.00 92.81 80 TYR A C 1
ATOM 590 O O . TYR A 1 80 ? -5.263 -2.441 -10.615 1.00 92.81 80 TYR A O 1
ATOM 598 N N . ALA A 1 81 ? -3.312 -1.518 -11.201 1.00 94.56 81 ALA A N 1
ATOM 599 C CA . ALA A 1 81 ? -2.781 -1.494 -9.835 1.00 94.56 81 ALA A CA 1
ATOM 600 C C . ALA A 1 81 ? -3.304 -0.288 -9.021 1.00 94.56 81 ALA A C 1
ATOM 602 O O . ALA A 1 81 ? -2.545 0.364 -8.307 1.00 94.56 81 ALA A O 1
ATOM 603 N N . ASN A 1 82 ? -4.610 -0.016 -9.141 1.00 92.00 82 ASN A N 1
ATOM 604 C CA . ASN A 1 82 ? -5.363 1.029 -8.445 1.00 92.00 82 ASN A CA 1
ATOM 605 C C . ASN A 1 82 ? -6.581 0.400 -7.752 1.00 92.00 82 ASN A C 1
ATOM 607 O O . ASN A 1 82 ? -7.635 0.183 -8.360 1.00 92.00 82 ASN A O 1
ATOM 611 N N . CYS A 1 83 ? -6.429 0.071 -6.473 1.00 94.88 83 CYS A N 1
ATOM 612 C CA . CYS A 1 83 ? -7.493 -0.509 -5.664 1.00 94.88 83 CYS A CA 1
ATOM 613 C C . CYS A 1 83 ? -8.608 0.520 -5.437 1.00 94.88 83 CYS A C 1
ATOM 615 O O . CYS A 1 83 ? -8.344 1.629 -4.992 1.00 94.88 83 CYS A O 1
ATOM 617 N N . GLN A 1 84 ? -9.865 0.130 -5.657 1.00 94.38 84 GLN A N 1
ATOM 618 C CA . GLN A 1 84 ? -11.033 1.008 -5.469 1.00 94.38 84 GLN A CA 1
ATOM 619 C C . GLN A 1 84 ? -11.427 1.217 -3.992 1.00 94.38 84 GLN A C 1
ATOM 621 O O . GLN A 1 84 ? -12.387 1.929 -3.689 1.00 94.38 84 GLN A O 1
ATOM 626 N N . GLY A 1 85 ? -10.672 0.611 -3.073 1.00 95.12 85 GLY A N 1
ATOM 627 C CA . GLY A 1 85 ? -10.886 0.674 -1.633 1.00 95.12 85 GLY A CA 1
ATOM 628 C C . GLY A 1 85 ? -11.794 -0.436 -1.098 1.00 95.12 85 GLY A C 1
ATOM 629 O O . GLY A 1 85 ? -12.507 -1.118 -1.839 1.00 95.12 85 GLY A O 1
ATOM 630 N N . CYS A 1 86 ? -11.712 -0.671 0.214 1.00 94.62 86 CYS A N 1
ATOM 631 C CA . CYS A 1 86 ? -12.357 -1.810 0.874 1.00 94.62 86 CYS A CA 1
ATOM 632 C C . CYS A 1 86 ? -13.887 -1.787 0.739 1.00 94.62 86 CYS A C 1
ATOM 634 O O . CYS A 1 86 ? -14.504 -2.835 0.546 1.00 94.62 86 CYS A O 1
ATOM 636 N N . GLU A 1 87 ? -14.485 -0.595 0.784 1.00 92.38 87 GLU A N 1
ATOM 637 C CA . GLU A 1 87 ? -15.940 -0.402 0.738 1.00 92.38 87 GLU A CA 1
ATOM 638 C C . GLU A 1 87 ? -16.511 -0.613 -0.671 1.00 92.38 87 GLU A C 1
ATOM 640 O O . GLU A 1 87 ? -17.705 -0.847 -0.830 1.00 92.38 87 GLU A O 1
ATOM 645 N N . LYS A 1 88 ? -15.647 -0.615 -1.694 1.00 93.12 88 LYS A N 1
ATOM 646 C CA . LYS A 1 88 ? -15.989 -0.929 -3.090 1.00 93.12 88 LYS A CA 1
ATOM 647 C C . LYS A 1 88 ? -15.536 -2.329 -3.517 1.00 93.12 88 LYS A C 1
ATOM 649 O O . LYS A 1 88 ? -15.371 -2.592 -4.704 1.00 93.12 88 LYS A O 1
ATOM 654 N N . GLY A 1 89 ? -15.309 -3.231 -2.559 1.00 89.94 89 GLY A N 1
ATOM 655 C CA . GLY A 1 89 ? -14.921 -4.617 -2.837 1.00 89.94 89 GLY A CA 1
ATOM 656 C C . GLY A 1 89 ? -13.428 -4.827 -3.099 1.00 89.94 89 GLY A C 1
ATOM 657 O O . GLY A 1 89 ? -13.041 -5.892 -3.567 1.00 89.94 89 GLY A O 1
ATOM 658 N N . GLY A 1 90 ? -12.579 -3.846 -2.782 1.00 92.19 90 GLY A N 1
ATOM 659 C CA . GLY A 1 90 ? -11.127 -4.006 -2.827 1.00 92.19 90 GLY A CA 1
ATOM 660 C C . GLY A 1 90 ? -10.596 -5.051 -1.835 1.00 92.19 90 GLY A C 1
ATOM 661 O O . GLY A 1 90 ? -11.257 -5.429 -0.859 1.00 92.19 90 GLY A O 1
ATOM 662 N N . GLY A 1 91 ? -9.356 -5.489 -2.064 1.00 89.62 91 GLY A N 1
ATOM 663 C CA . GLY A 1 91 ? -8.732 -6.585 -1.315 1.00 89.62 91 GLY A CA 1
ATOM 664 C C . GLY A 1 91 ? -9.267 -7.966 -1.725 1.00 89.62 91 GLY A C 1
ATOM 665 O O . GLY A 1 91 ? -9.895 -8.089 -2.776 1.00 89.62 91 GLY A O 1
ATOM 666 N N . PRO A 1 92 ? -9.022 -9.017 -0.921 1.00 91.06 92 PRO A N 1
ATOM 667 C CA . PRO A 1 92 ? -9.540 -10.354 -1.202 1.00 91.06 92 PRO A CA 1
ATOM 668 C C . PRO A 1 92 ? -11.076 -10.356 -1.250 1.00 91.06 92 PRO A C 1
ATOM 670 O O . PRO A 1 92 ? -11.695 -9.739 -0.373 1.00 91.06 92 PRO A O 1
ATOM 673 N N . PRO A 1 93 ? -11.716 -11.025 -2.226 1.00 89.75 93 PRO A N 1
ATOM 674 C CA . PRO A 1 93 ? -13.177 -11.058 -2.341 1.00 89.75 93 PRO A CA 1
ATOM 675 C C . PRO A 1 93 ? -13.839 -11.721 -1.122 1.00 89.75 93 PRO A C 1
ATOM 677 O O . PRO A 1 93 ? -14.841 -11.225 -0.607 1.00 89.75 93 PRO A O 1
ATOM 680 N N . ASP A 1 94 ? -13.210 -12.764 -0.592 1.00 93.75 94 ASP A N 1
ATOM 681 C CA . ASP A 1 94 ? -13.619 -13.603 0.536 1.00 93.75 94 ASP A CA 1
ATOM 682 C C . ASP A 1 94 ? -12.968 -13.190 1.871 1.00 93.75 94 ASP A C 1
ATOM 684 O O . ASP A 1 94 ? -12.814 -14.000 2.784 1.00 93.75 94 ASP A O 1
ATOM 688 N N . CYS A 1 95 ? -12.596 -11.911 2.016 1.00 96.38 95 CYS A N 1
ATOM 689 C CA . CYS A 1 95 ? -11.976 -11.387 3.235 1.00 96.38 95 CYS A CA 1
ATOM 690 C C . CYS A 1 95 ? -12.824 -11.681 4.489 1.00 96.38 95 CYS A C 1
ATOM 692 O O . CYS A 1 95 ? -13.840 -11.029 4.754 1.00 96.38 95 CYS A O 1
ATOM 694 N N . THR A 1 96 ? -12.353 -12.622 5.310 1.00 96.69 96 THR A N 1
ATOM 695 C CA . THR A 1 96 ? -13.056 -13.108 6.509 1.00 96.69 96 THR A CA 1
ATOM 696 C C . THR A 1 96 ? -13.256 -12.022 7.567 1.00 96.69 96 THR A C 1
ATOM 698 O O . THR A 1 96 ? -14.253 -12.043 8.289 1.00 96.69 96 THR A O 1
ATOM 701 N N . ILE A 1 97 ? -12.350 -11.039 7.641 1.00 97.81 97 ILE A N 1
ATOM 702 C CA . ILE A 1 97 ? -12.463 -9.880 8.540 1.00 97.81 97 ILE A CA 1
ATOM 703 C C . ILE A 1 97 ? -13.666 -9.018 8.142 1.00 97.81 97 ILE A C 1
ATOM 705 O O . ILE A 1 97 ? -14.476 -8.663 8.996 1.00 97.81 97 ILE A O 1
ATOM 709 N N . ARG A 1 98 ? -13.802 -8.710 6.843 1.00 97.06 98 ARG A N 1
ATOM 710 C CA . ARG A 1 98 ? -14.900 -7.886 6.317 1.00 97.06 98 ARG A CA 1
ATOM 711 C C . ARG A 1 98 ? -16.244 -8.584 6.486 1.00 97.06 98 ARG A C 1
ATOM 713 O O . ARG A 1 98 ? -17.190 -7.955 6.943 1.00 97.06 98 ARG A O 1
ATOM 720 N N . LEU A 1 99 ? -16.311 -9.875 6.164 1.00 96.75 99 LEU A N 1
ATOM 721 C CA . LEU A 1 99 ? -17.529 -10.671 6.337 1.00 96.75 99 LEU A CA 1
ATOM 722 C C . LEU A 1 99 ? -17.992 -10.669 7.803 1.00 96.75 99 LEU A C 1
ATOM 724 O O . LEU A 1 99 ? -19.132 -10.318 8.083 1.00 96.75 99 LEU A O 1
ATOM 728 N N . CYS A 1 100 ? -17.078 -10.930 8.742 1.00 98.19 100 CYS A N 1
ATOM 729 C CA . CYS A 1 100 ? -17.367 -10.899 10.179 1.00 98.19 100 CYS A CA 1
ATOM 730 C C . CYS A 1 100 ? -17.827 -9.517 10.675 1.00 98.19 100 CYS A C 1
ATOM 732 O O . CYS A 1 100 ? -18.765 -9.415 11.464 1.00 98.19 100 CYS A O 1
ATOM 734 N N . ALA A 1 101 ? -17.167 -8.444 10.231 1.00 97.75 101 ALA A N 1
ATOM 735 C CA . ALA A 1 101 ? -17.530 -7.084 10.619 1.00 97.75 101 ALA A CA 1
ATOM 736 C C . ALA A 1 101 ? -18.937 -6.708 10.128 1.00 97.75 101 ALA A C 1
ATOM 738 O O . ALA A 1 101 ? -19.719 -6.152 10.898 1.00 97.75 101 ALA A O 1
ATOM 739 N N . ASN A 1 102 ? -19.277 -7.088 8.892 1.00 96.19 102 ASN A N 1
ATOM 740 C CA . ASN A 1 102 ? -20.611 -6.896 8.326 1.00 96.19 102 ASN A CA 1
ATOM 741 C C . ASN A 1 102 ? -21.679 -7.669 9.117 1.00 96.19 102 ASN A C 1
ATOM 743 O O . ASN A 1 102 ? -22.710 -7.095 9.454 1.00 96.19 102 ASN A O 1
ATOM 747 N N . GLU A 1 103 ? -21.423 -8.938 9.459 1.00 97.88 103 GLU A N 1
ATOM 748 C CA . GLU A 1 103 ? -22.330 -9.760 10.280 1.00 97.88 103 GLU A CA 1
ATOM 749 C C . GLU A 1 103 ? -22.567 -9.159 11.672 1.00 97.88 103 GLU A C 1
ATOM 751 O O . GLU A 1 103 ? -23.687 -9.182 12.180 1.00 97.88 103 GL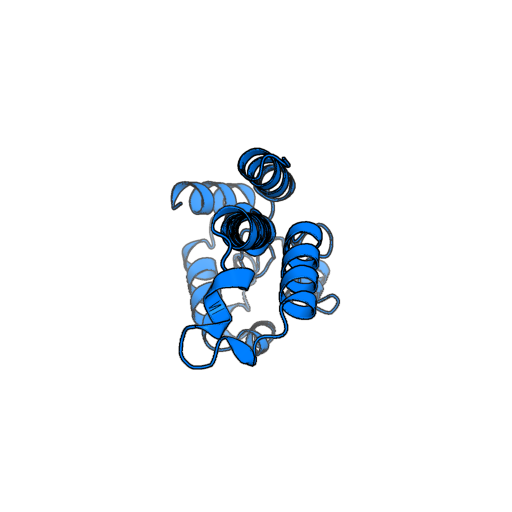U A O 1
ATOM 756 N N . LYS A 1 104 ? -21.522 -8.593 12.287 1.00 97.75 104 LYS A N 1
ATOM 757 C CA . LYS A 1 104 ? -21.597 -7.936 13.601 1.00 97.75 104 LYS A CA 1
ATOM 758 C C . LYS A 1 104 ? -22.099 -6.485 13.533 1.00 97.75 104 LYS A C 1
ATOM 760 O O . LYS A 1 104 ? -22.289 -5.878 14.583 1.00 97.75 104 LYS A O 1
ATOM 765 N N . GLY A 1 105 ? -22.293 -5.919 12.340 1.00 97.31 105 GLY A N 1
ATOM 766 C CA . GLY A 1 105 ? -22.726 -4.530 12.154 1.00 97.31 105 GLY A CA 1
ATOM 767 C C . GLY A 1 105 ? -21.712 -3.480 12.629 1.00 97.31 105 GLY A C 1
ATOM 768 O O . GLY A 1 105 ? -22.116 -2.400 13.052 1.00 97.31 105 GLY A O 1
ATOM 769 N N . ILE A 1 106 ? -20.410 -3.788 12.588 1.00 97.19 106 ILE A N 1
ATOM 770 C CA . ILE A 1 106 ? -19.331 -2.887 13.030 1.00 97.19 106 ILE A CA 1
ATOM 771 C C . ILE A 1 106 ? -18.520 -2.357 11.846 1.00 97.19 106 ILE A C 1
ATOM 773 O O . ILE A 1 106 ? -18.288 -3.062 10.865 1.00 97.19 106 ILE A O 1
ATOM 777 N N . GLN A 1 107 ? -18.045 -1.116 11.947 1.00 96.62 107 GLN A N 1
ATOM 778 C CA . GLN A 1 107 ? -17.258 -0.476 10.885 1.00 96.62 107 GLN A CA 1
ATOM 779 C C . GLN A 1 107 ? -15.757 -0.746 11.014 1.00 96.62 107 GLN A C 1
ATOM 781 O O . GLN A 1 107 ? -15.061 -0.879 10.010 1.00 96.62 107 GLN A O 1
ATOM 786 N N . LEU A 1 108 ? -15.259 -0.837 12.249 1.00 98.00 108 LEU A N 1
ATOM 787 C CA . LEU A 1 108 ? -13.864 -1.134 12.564 1.00 98.00 108 LEU A CA 1
ATOM 788 C C . LEU A 1 108 ? -13.798 -2.248 13.601 1.00 98.00 108 LEU A C 1
ATOM 790 O O . LEU A 1 108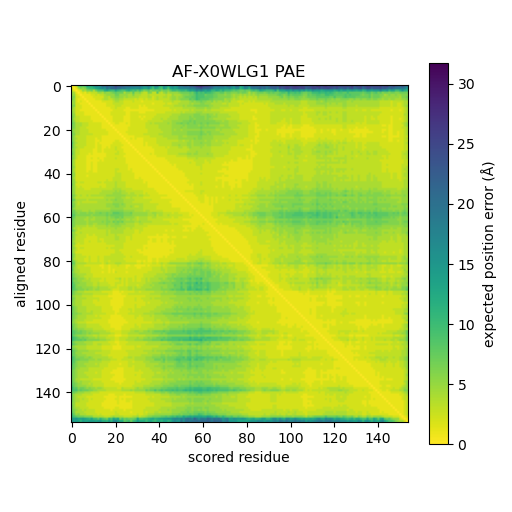 ? -14.572 -2.274 14.557 1.00 98.00 108 LEU A O 1
ATOM 794 N N . CYS A 1 109 ? -12.823 -3.147 13.469 1.00 98.44 109 CYS A N 1
ATOM 795 C CA . CYS A 1 109 ? -12.625 -4.227 14.433 1.00 98.44 109 CYS A CA 1
ATOM 796 C C . CYS A 1 109 ? -12.190 -3.724 15.822 1.00 98.44 109 CYS A C 1
ATOM 798 O O . CYS A 1 109 ? -12.265 -4.491 16.776 1.00 98.44 109 CYS A O 1
ATOM 800 N N . SER A 1 110 ? -11.813 -2.449 15.966 1.00 97.81 110 SER A N 1
ATOM 801 C CA . SER A 1 110 ? -11.594 -1.791 17.261 1.00 97.81 110 SER A CA 1
ATOM 802 C C . SER A 1 110 ? -12.864 -1.736 18.125 1.00 97.81 110 SER A C 1
ATOM 804 O O . SER A 1 110 ? -12.782 -1.744 19.351 1.00 97.81 110 SER A O 1
ATOM 806 N N . GLN A 1 111 ? -14.044 -1.771 17.497 1.00 97.31 111 GLN A N 1
ATOM 807 C CA . GLN A 1 111 ? -15.350 -1.838 18.163 1.00 97.31 111 GLN A CA 1
ATOM 808 C C . GLN A 1 111 ? -15.668 -3.254 18.686 1.00 97.31 111 GLN A C 1
ATOM 810 O O . GLN A 1 111 ? -16.614 -3.438 19.449 1.00 97.31 111 GLN A O 1
ATOM 815 N N . CYS A 1 112 ? -14.892 -4.269 18.289 1.00 97.31 112 CYS A N 1
ATOM 816 C CA . CYS A 1 112 ? -15.121 -5.661 18.661 1.00 97.31 112 CYS A CA 1
ATOM 817 C C . CYS A 1 112 ? -14.429 -6.012 19.986 1.00 97.31 112 CYS A C 1
ATOM 819 O O . CYS A 1 112 ? -13.213 -5.875 20.119 1.00 97.31 112 CYS A O 1
ATOM 821 N N . GLY A 1 113 ? -15.181 -6.561 20.945 1.00 95.69 113 GLY A N 1
ATOM 822 C CA . GLY A 1 113 ? -14.630 -7.057 22.215 1.00 95.69 113 GLY A CA 1
ATOM 823 C C . GLY A 1 113 ? -13.721 -8.289 22.085 1.00 95.69 113 GLY A C 1
ATOM 824 O O . GLY A 1 113 ? -13.017 -8.622 23.030 1.00 95.69 113 GLY A O 1
ATOM 825 N N . GLU A 1 114 ? -13.709 -8.948 20.923 1.00 96.56 114 GLU A N 1
ATOM 826 C CA . GLU A 1 114 ? -12.962 -10.190 20.656 1.00 96.56 114 GLU A CA 1
ATOM 827 C C . GLU A 1 114 ? -11.646 -9.951 19.883 1.00 96.56 114 GLU A C 1
ATOM 829 O O . GLU A 1 114 ? -11.003 -10.910 19.456 1.00 96.56 114 GLU A O 1
ATOM 834 N N . LEU A 1 115 ? -11.243 -8.691 19.654 1.00 97.31 115 LEU A N 1
ATOM 835 C CA . LEU A 1 115 ? -10.118 -8.334 18.773 1.00 97.31 115 LEU A CA 1
ATOM 836 C C . LEU A 1 115 ? -8.814 -9.078 19.110 1.00 97.31 115 LEU A C 1
ATOM 838 O O . LEU A 1 115 ? -8.138 -9.575 18.203 1.00 97.31 115 LEU A O 1
ATOM 842 N N . ASP A 1 116 ? -8.478 -9.182 20.397 1.00 93.12 116 ASP A N 1
ATOM 843 C CA . ASP A 1 116 ? -7.208 -9.753 20.857 1.00 93.12 116 ASP A CA 1
ATOM 844 C C . ASP A 1 116 ? -7.060 -11.227 20.459 1.00 93.12 116 ASP A C 1
ATOM 846 O O . ASP A 1 116 ? -6.027 -11.621 19.915 1.00 93.12 116 ASP A O 1
ATOM 850 N N . GLY A 1 117 ? -8.128 -12.013 20.624 1.00 95.44 117 GLY A N 1
ATOM 851 C CA . GLY A 1 117 ? -8.178 -13.437 20.275 1.00 95.44 117 GLY A CA 1
ATOM 852 C C . GLY A 1 117 ? -8.630 -13.735 18.842 1.00 95.44 117 GLY A C 1
ATOM 853 O O . GLY A 1 117 ? -8.791 -14.898 18.482 1.00 95.44 117 GLY A O 1
ATOM 854 N N . CYS A 1 118 ? -8.876 -12.717 18.012 1.00 97.94 118 CYS A N 1
ATOM 855 C CA . CYS A 1 118 ? -9.475 -12.911 16.693 1.00 97.94 118 CYS A CA 1
ATOM 856 C C . CYS A 1 118 ? -8.486 -13.527 15.686 1.00 97.94 118 CYS A C 1
ATOM 858 O O . CYS A 1 118 ? -7.563 -12.851 15.231 1.00 97.94 118 CYS A O 1
ATOM 860 N N . ASN A 1 119 ? -8.720 -14.773 15.272 1.00 97.75 119 ASN A N 1
ATOM 861 C CA . ASN A 1 119 ? -7.902 -15.489 14.279 1.00 97.75 119 ASN A CA 1
ATOM 862 C C . ASN A 1 119 ? -8.153 -15.061 12.817 1.00 97.75 119 ASN A C 1
ATOM 864 O O . ASN A 1 119 ? -7.453 -15.468 11.895 1.00 97.75 119 ASN A O 1
ATOM 868 N N . LYS A 1 120 ? -9.152 -14.206 12.560 1.00 98.12 120 LYS A N 1
ATOM 869 C CA . LYS A 1 120 ? -9.485 -13.768 11.189 1.00 98.12 120 LYS A CA 1
ATOM 870 C C . LYS A 1 120 ? -8.396 -12.900 10.552 1.00 98.12 120 LYS A C 1
ATOM 872 O O . LYS A 1 120 ? -8.439 -12.664 9.350 1.00 98.12 120 LYS A O 1
ATOM 877 N N . PHE A 1 121 ? -7.439 -12.425 11.348 1.00 97.69 121 PHE A N 1
ATOM 878 C CA . PHE A 1 121 ? -6.281 -11.665 10.886 1.00 97.69 121 PHE A CA 1
ATOM 879 C C . PHE A 1 121 ? -5.082 -12.552 10.524 1.00 97.69 121 PHE A C 1
ATOM 881 O O . PHE A 1 121 ? -4.138 -12.032 9.946 1.00 97.69 121 PHE A O 1
ATOM 888 N N . ASP A 1 122 ? -5.095 -13.856 10.819 1.00 96.06 122 ASP A N 1
ATOM 889 C CA . ASP A 1 122 ? -3.893 -14.707 10.755 1.00 96.06 122 ASP A CA 1
ATOM 890 C C . ASP A 1 122 ? -3.264 -14.770 9.353 1.00 96.06 122 ASP A C 1
ATOM 892 O O . ASP A 1 122 ? -2.045 -14.839 9.212 1.00 96.06 122 ASP A O 1
ATOM 896 N N . TRP A 1 123 ? -4.077 -14.652 8.299 1.00 95.00 123 TRP A N 1
ATOM 897 C CA . TRP A 1 123 ? -3.606 -14.615 6.909 1.00 95.00 123 TRP A CA 1
ATOM 898 C C . TRP A 1 123 ? -2.774 -13.365 6.563 1.00 95.00 123 TRP A C 1
ATOM 900 O O . TRP A 1 123 ? -2.129 -13.335 5.518 1.00 95.00 123 TRP A O 1
ATOM 910 N N . LEU A 1 124 ? -2.766 -12.344 7.427 1.00 93.88 124 LEU A N 1
ATOM 911 C CA . LEU A 1 124 ? -1.927 -11.147 7.302 1.00 93.88 124 LEU A CA 1
ATOM 912 C C . LEU A 1 124 ? -0.531 -11.333 7.929 1.00 93.88 124 LEU A C 1
ATOM 914 O O . LEU A 1 124 ? 0.284 -10.412 7.859 1.00 93.88 124 LEU A O 1
ATOM 918 N N . GLY A 1 125 ? -0.246 -12.489 8.542 1.00 95.69 125 GLY A N 1
ATOM 919 C CA . GLY A 1 125 ? 1.046 -12.787 9.165 1.00 95.69 125 GLY A CA 1
ATOM 920 C C . GLY A 1 125 ? 1.445 -11.745 10.212 1.00 95.69 125 GLY A C 1
ATOM 921 O O . GLY A 1 125 ? 0.605 -11.267 10.975 1.00 95.69 125 GLY A O 1
ATOM 922 N N . ASP A 1 126 ? 2.714 -11.335 10.216 1.00 95.25 126 ASP A N 1
ATOM 923 C CA . ASP A 1 126 ? 3.250 -10.363 11.182 1.00 95.25 126 ASP A CA 1
ATOM 924 C C . ASP A 1 126 ? 2.524 -9.009 11.153 1.00 95.25 126 ASP A C 1
ATOM 926 O O . ASP A 1 126 ? 2.411 -8.325 12.176 1.00 95.25 126 ASP A O 1
ATOM 930 N N . TYR A 1 127 ? 1.961 -8.631 9.999 1.00 94.19 127 TYR A N 1
ATOM 931 C CA . TYR A 1 127 ? 1.222 -7.379 9.860 1.00 94.19 127 TYR A CA 1
ATOM 932 C C . TYR A 1 127 ? -0.082 -7.372 10.674 1.00 94.19 127 TYR A C 1
ATOM 934 O O . TYR A 1 127 ? -0.543 -6.307 11.093 1.00 94.19 127 TYR A O 1
ATOM 942 N N . ALA A 1 128 ? -0.641 -8.547 10.992 1.00 96.44 128 ALA A N 1
ATOM 943 C CA . ALA A 1 128 ? -1.795 -8.678 11.881 1.00 96.44 128 ALA A CA 1
ATOM 944 C C . ALA A 1 128 ? -1.547 -8.042 13.255 1.00 96.44 128 ALA A C 1
ATOM 946 O O . ALA A 1 128 ? -2.433 -7.378 13.796 1.00 96.44 128 ALA A O 1
ATOM 947 N N . THR A 1 129 ? -0.346 -8.223 13.812 1.00 96.19 129 THR A N 1
ATOM 948 C CA . THR A 1 129 ? 0.025 -7.695 15.131 1.00 96.19 129 THR A CA 1
ATOM 949 C C . THR A 1 129 ? 0.013 -6.172 15.130 1.00 96.19 129 THR A C 1
ATOM 951 O O . THR A 1 129 ? -0.552 -5.565 16.041 1.00 96.19 129 THR A O 1
ATOM 954 N N . VAL A 1 130 ? 0.567 -5.562 14.078 1.00 95.75 130 VAL A N 1
ATOM 955 C CA . VAL A 1 130 ? 0.586 -4.104 13.897 1.00 95.75 130 VAL A CA 1
ATOM 956 C C . VAL A 1 130 ? -0.838 -3.569 13.783 1.00 95.75 130 VAL A C 1
ATOM 958 O O . VAL A 1 130 ? -1.217 -2.683 14.542 1.00 95.75 130 VAL A O 1
ATOM 961 N N . LEU A 1 131 ? -1.659 -4.155 12.907 1.00 96.44 131 LEU A N 1
ATOM 962 C CA . LEU A 1 131 ? -3.041 -3.713 12.704 1.00 96.44 131 LEU A CA 1
ATOM 963 C C . LEU A 1 131 ? -3.887 -3.836 13.972 1.00 96.44 131 LEU A C 1
ATOM 965 O O . LEU A 1 131 ? -4.596 -2.897 14.332 1.00 96.44 131 LEU A O 1
ATO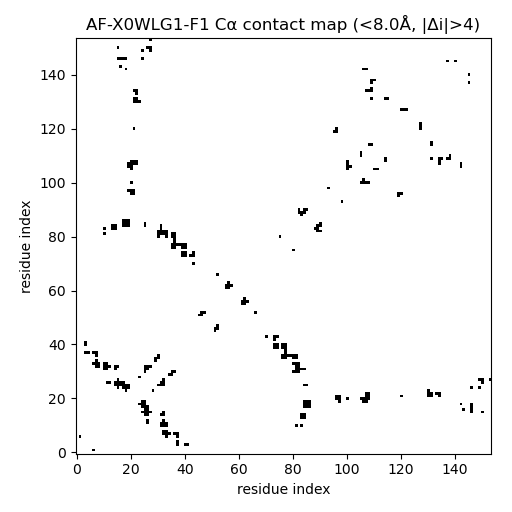M 969 N N . LYS A 1 132 ? -3.798 -4.966 14.683 1.00 97.62 132 LYS A N 1
ATOM 970 C CA . LYS A 1 132 ? -4.509 -5.146 15.955 1.00 97.62 132 LYS A CA 1
ATOM 971 C C . LYS A 1 132 ? -4.048 -4.133 16.997 1.00 97.62 132 LYS A C 1
ATOM 973 O O . LYS A 1 132 ? -4.891 -3.606 17.716 1.00 97.62 132 LYS A O 1
ATOM 978 N N . GLN A 1 133 ? -2.750 -3.833 17.065 1.00 97.44 133 GLN A N 1
ATOM 979 C CA . GLN A 1 133 ? -2.244 -2.810 17.975 1.00 97.44 133 GLN A CA 1
ATOM 980 C C . GLN A 1 133 ? -2.798 -1.427 17.630 1.00 97.44 133 GLN A C 1
ATOM 982 O O . GLN A 1 133 ? -3.383 -0.779 18.492 1.00 97.44 133 GLN A O 1
ATOM 987 N N . THR A 1 134 ? -2.728 -1.018 16.364 1.00 96.31 134 THR A N 1
ATOM 988 C CA . THR A 1 134 ? -3.292 0.258 15.915 1.00 96.31 134 THR A CA 1
ATOM 989 C C . THR A 1 134 ? -4.793 0.345 16.200 1.00 96.31 134 THR A C 1
ATOM 991 O O . THR A 1 134 ? -5.270 1.367 16.685 1.00 96.31 134 THR A O 1
ATOM 994 N N . LEU A 1 135 ? -5.555 -0.727 15.971 1.00 97.88 135 LEU A N 1
ATOM 995 C CA . LEU A 1 135 ? -6.981 -0.771 16.302 1.00 97.88 135 LEU A CA 1
ATOM 996 C C . LEU A 1 135 ? -7.238 -0.641 17.813 1.00 97.88 135 LEU A C 1
ATOM 998 O O . LEU A 1 135 ? -8.186 0.043 18.201 1.00 97.88 135 LEU A O 1
ATOM 1002 N N . ARG A 1 136 ? -6.404 -1.253 18.666 1.00 97.06 136 ARG A N 1
ATOM 1003 C CA . ARG A 1 136 ? -6.485 -1.103 20.131 1.00 97.06 136 ARG A CA 1
ATOM 1004 C C . ARG A 1 136 ? -6.260 0.342 20.559 1.00 97.06 136 ARG A C 1
ATOM 1006 O O . ARG A 1 136 ? -7.076 0.888 21.300 1.00 97.06 136 ARG A O 1
ATOM 1013 N N . ASP A 1 137 ? -5.210 0.964 20.037 1.00 96.44 137 ASP A N 1
ATOM 1014 C CA . ASP A 1 137 ? -4.825 2.339 20.374 1.00 96.44 137 ASP A CA 1
ATOM 1015 C C . ASP A 1 137 ? -5.885 3.367 19.934 1.00 96.44 137 ASP A C 1
ATOM 1017 O O . ASP A 1 137 ? -5.926 4.488 20.435 1.00 96.44 137 ASP A O 1
ATOM 1021 N N . ASN A 1 138 ? -6.782 2.975 19.023 1.00 95.81 138 ASN A N 1
ATOM 1022 C CA . ASN A 1 138 ? -7.829 3.824 18.459 1.00 95.81 138 ASN A CA 1
ATOM 1023 C C . ASN A 1 138 ? -9.255 3.341 18.799 1.00 95.81 138 ASN A C 1
ATOM 1025 O O . ASN A 1 138 ? -10.207 3.681 18.097 1.00 95.81 138 ASN A O 1
ATOM 1029 N N . LYS A 1 139 ? -9.435 2.571 19.883 1.00 95.06 139 LYS A N 1
ATOM 1030 C CA . LYS A 1 139 ? -10.734 1.986 20.278 1.00 95.06 139 LYS A CA 1
ATOM 1031 C C . LYS A 1 139 ? -11.867 2.996 20.489 1.00 95.06 139 LYS A C 1
ATOM 1033 O O . LYS A 1 139 ? -13.027 2.649 20.289 1.00 95.06 139 LYS A O 1
ATOM 1038 N N . SER A 1 140 ? -11.552 4.222 20.901 1.00 94.44 140 SER A N 1
ATOM 1039 C CA . SER A 1 140 ? -12.548 5.269 21.157 1.0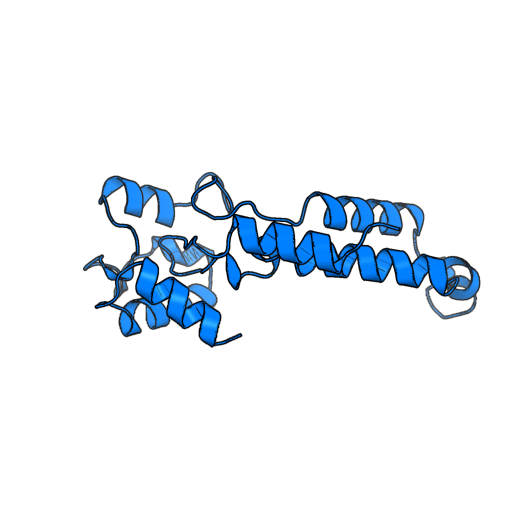0 94.44 140 SER A CA 1
ATOM 1040 C C . SER A 1 140 ? -12.937 6.082 19.922 1.00 94.44 140 SER A C 1
ATOM 1042 O O . SER A 1 140 ? -13.832 6.913 20.032 1.00 94.44 140 SER A O 1
ATOM 1044 N N . LYS A 1 141 ? -12.256 5.893 18.784 1.00 96.38 141 LYS A N 1
ATOM 1045 C CA . LYS A 1 141 ? -12.448 6.725 17.593 1.00 96.38 141 LYS A CA 1
ATOM 1046 C C . LYS A 1 141 ? -13.560 6.198 16.698 1.00 96.38 141 LYS A C 1
ATOM 1048 O O . LYS A 1 141 ? -13.729 4.983 16.544 1.00 96.38 141 LYS A O 1
ATOM 1053 N N . THR A 1 142 ? -14.270 7.110 16.044 1.00 96.88 142 THR A N 1
ATOM 1054 C CA . THR A 1 142 ? -15.098 6.757 14.887 1.00 96.88 142 THR A CA 1
ATOM 1055 C C . THR A 1 142 ? -14.219 6.366 13.695 1.00 96.88 142 THR A C 1
ATOM 1057 O O . THR A 1 142 ? -13.006 6.599 13.682 1.00 96.88 142 THR A O 1
ATOM 1060 N N . LYS A 1 143 ? -14.824 5.767 12.662 1.00 96.81 143 LYS A N 1
ATOM 1061 C CA . LYS A 1 143 ? -14.104 5.454 11.421 1.00 96.81 143 LYS A CA 1
ATOM 1062 C C . LYS A 1 143 ? -13.562 6.728 10.766 1.00 96.81 143 LYS A C 1
ATOM 1064 O O . LYS A 1 143 ? -12.431 6.741 10.289 1.00 96.81 143 LYS A O 1
ATOM 1069 N N . GLU A 1 144 ? -14.348 7.797 10.781 1.00 97.06 144 GLU A N 1
ATOM 1070 C CA . GLU A 1 144 ? -14.005 9.092 10.195 1.00 97.06 144 GLU A CA 1
ATOM 1071 C C . GLU A 1 144 ? -12.812 9.733 10.918 1.00 97.06 144 GLU A C 1
ATOM 1073 O O . GLU A 1 144 ? -11.865 10.167 10.264 1.00 97.06 144 GLU A O 1
ATOM 1078 N N . GLU A 1 145 ? -12.805 9.728 12.255 1.00 97.50 145 GLU A N 1
ATOM 1079 C CA . GLU A 1 145 ? -11.677 10.216 13.062 1.00 97.50 145 GLU A CA 1
ATOM 1080 C C . GLU A 1 145 ? -10.408 9.391 12.818 1.00 97.50 145 GLU A C 1
ATOM 1082 O O . GLU A 1 145 ? -9.322 9.943 12.636 1.00 97.50 145 GLU A O 1
ATOM 1087 N N . TYR A 1 146 ? -10.550 8.063 12.766 1.00 97.00 146 TYR A N 1
ATOM 1088 C CA . TYR A 1 146 ? -9.447 7.146 12.493 1.00 97.00 146 TYR A CA 1
ATOM 1089 C C . TYR A 1 146 ? -8.796 7.412 11.127 1.00 97.00 146 TYR A C 1
ATOM 1091 O O . TYR A 1 146 ? -7.570 7.483 11.020 1.00 97.00 146 TYR A O 1
ATOM 1099 N N . ILE A 1 147 ? -9.611 7.604 10.087 1.00 96.94 147 ILE A N 1
ATOM 1100 C CA . ILE A 1 147 ? -9.139 7.932 8.737 1.00 96.94 147 ILE A CA 1
ATOM 1101 C C . ILE A 1 147 ? -8.458 9.301 8.719 1.00 96.94 147 ILE A C 1
ATOM 1103 O O . ILE A 1 147 ? -7.348 9.421 8.197 1.00 96.94 147 ILE A O 1
ATOM 1107 N N . ALA A 1 148 ? -9.091 10.318 9.309 1.00 96.69 148 ALA A N 1
ATOM 1108 C CA . ALA A 1 148 ? -8.557 11.674 9.332 1.00 96.69 148 ALA A CA 1
ATOM 1109 C C . ALA A 1 148 ? -7.174 11.738 9.998 1.00 96.69 148 ALA A C 1
ATOM 1111 O O . ALA A 1 148 ? -6.295 12.450 9.516 1.00 96.69 148 ALA A O 1
ATOM 1112 N N . ASP A 1 149 ? -6.951 10.982 11.072 1.00 95.31 149 ASP A N 1
ATOM 1113 C CA . ASP A 1 149 ? -5.653 10.937 11.749 1.00 95.31 149 ASP A CA 1
ATOM 1114 C C . ASP A 1 149 ? -4.591 10.165 10.961 1.00 95.31 149 ASP A C 1
ATOM 1116 O O . ASP A 1 149 ? -3.434 10.592 10.904 1.00 95.31 149 ASP A O 1
ATOM 1120 N N . ALA A 1 150 ? -4.976 9.071 10.299 1.00 92.75 150 ALA A N 1
ATOM 1121 C CA . ALA A 1 150 ? -4.059 8.325 9.443 1.00 92.75 150 ALA A CA 1
ATOM 1122 C C . ALA A 1 150 ? -3.535 9.187 8.280 1.00 92.75 150 ALA A C 1
ATOM 1124 O O . ALA A 1 150 ? -2.360 9.100 7.933 1.00 92.75 150 ALA A O 1
ATOM 1125 N N . LEU A 1 151 ? -4.383 10.051 7.713 1.00 92.94 151 LEU A N 1
ATOM 1126 C CA . LEU A 1 151 ? -4.006 10.951 6.619 1.00 92.94 151 LEU A CA 1
ATOM 1127 C C . LEU A 1 151 ? -3.077 12.096 7.052 1.00 92.94 151 LEU A C 1
ATOM 1129 O O . LEU A 1 151 ? -2.302 12.571 6.232 1.00 92.94 151 LEU A O 1
ATOM 1133 N N . LYS A 1 152 ? -3.108 12.527 8.321 1.00 90.62 152 LYS A N 1
ATOM 1134 C CA . LYS A 1 152 ? -2.186 13.558 8.851 1.00 90.62 152 LYS A CA 1
ATOM 1135 C C . LYS A 1 152 ? -0.754 13.053 9.038 1.00 90.62 152 LYS A C 1
ATOM 1137 O O . LYS A 1 152 ? 0.144 13.852 9.277 1.00 90.62 152 LYS A O 1
ATOM 1142 N N . SER A 1 153 ? -0.569 11.736 9.021 1.00 72.81 153 SER A N 1
ATOM 1143 C CA . SER A 1 153 ? 0.711 11.079 9.299 1.00 72.81 153 SER A CA 1
ATOM 1144 C C . SER A 1 153 ? 1.502 10.747 8.024 1.00 72.81 153 SER A C 1
ATOM 1146 O O . SER A 1 153 ? 2.519 10.059 8.115 1.00 72.81 153 SER A O 1
ATOM 1148 N N . GLN A 1 154 ? 1.021 11.189 6.853 1.00 60.19 154 GLN A N 1
ATOM 1149 C CA . GLN A 1 154 ? 1.703 11.105 5.554 1.00 60.19 154 GLN A CA 1
ATOM 1150 C C . GLN A 1 154 ? 2.353 12.433 5.183 1.00 60.19 154 GLN A C 1
ATOM 1152 O O . GLN A 1 154 ? 3.407 12.373 4.514 1.00 60.19 154 GLN A O 1
#

Solvent-accessible surface area (backbone atoms only — not comparable to full-atom values): 8436 Å² total; per-residue (Å²): 130,86,60,49,66,59,53,20,52,52,33,21,69,71,9,45,92,32,54,32,32,68,62,55,37,17,40,78,34,51,39,14,24,11,50,49,12,35,48,28,43,50,51,52,49,48,40,63,74,66,43,42,79,76,54,30,55,80,45,92,72,34,71,75,60,60,60,68,61,50,53,53,49,29,52,48,32,40,72,63,38,52,41,64,14,48,88,69,62,30,76,65,88,82,40,57,48,53,55,52,28,59,75,70,72,44,71,41,48,40,76,43,92,57,53,91,81,49,68,65,42,57,91,52,50,78,56,30,58,56,35,54,48,56,27,59,80,44,46,89,52,53,73,67,56,50,40,57,54,58,63,73,75,113

Radius of gyrat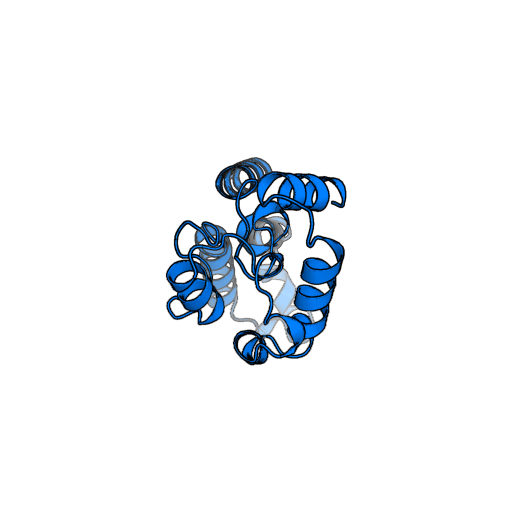ion: 19.43 Å; Cα contacts (8 Å, |Δi|>4): 193; chains: 1; bounding box: 48×29×49 Å

Foldseek 3Di:
DDPLVVVLCVLLVLQLQADALLLRRLSVDCLRSLVQLSVLVVVLVCCVVVVCLVCLVVDPPSVVDPVVVSNVVSVCRNVPSRFSHVVVCGDDNPQPSRVVCVVVVHRHCLCPPCLVVDCSCPVVPPVSVVSSVLSVVCSPDDSRRSSVVVVVVD

Mean predicted aligned error: 3.71 Å

pLDDT: mean 94.9, std 6.02, range [52.5, 98.44]

=== Feature glossary ===
The record interleaves many kinds of information about one protein. Here is each kind framed as the question it answers.

Q: What does the local fold look like, residue by residue?
A: The Foldseek 3Di string encodes local tertiary geometry as a 20-letter alphabet — one character per residue — derived from the relative positions of nearby Cα atoms. Unlike the amino-acid sequence, 3Di is a direct function of the 3D structure, so two proteins with the same fold have similar 3Di strings even at low sequence identity.

Q: Which residues are in helices, strands, or loops?
A: The SS8 string is DSSP's per-residue secondary-structure call. α-helix (H) means an i→i+4 H-bond ladder; β-strand (E) means the residue participates in a β-sheet; 3₁₀ (G) and π (I) are tighter and wider helices; T/S are turns/bends; '-' is loop.

Q: How big and how compact is the whole molecule?
A: Radius of gyration (Rg) is the root-mean-square distance of Cα atoms from their centroid — a single number for overall size and compactness. A globular domain of N residues has Rg ≈ 2.2·N^0.38 Å; an extended or disordered chain has a much larger Rg. The Cα contact count is the number of residue pairs whose Cα atoms are within 8 Å and are more than four positions apart in sequence — a standard proxy for tertiary packing density. The bounding box is the smallest axis-aligned box enclosing all Cα atoms.

Q: Where is each backbone atom in 3D?
A: Structure coordinates are given as an mmCIF _atom_site loop: one row per atom with element, residue name, chain id, sequence number, and x/y/z position in Å. Only the four main-chain atoms per residue are included here; side chains are omitted to keep the record compact.

Q: What is the amino-acid chain?
A: Primary structure: the covalent order of the twenty standard amino acids along the backbone. Two proteins with the same sequence will (almost always) fold to the same structure; two with 30% identity often share a fold but not the details.

Q: What if only a Cα trace is available?
A: Three-state secondary structure (P-SEA) collapses the eight DSSP classes into helix (a), strand (b), and coil (c). P-SEA assigns these from Cα geometry alone — distances and angles — without requiring backbone oxygens, so it works on any Cα trace.

Q: What family and function is it annotated with?
A: Database cross-references. InterPro integrates a dozen domain/family signature databases into unified entries with residue-range hits. GO terms attach function/process/location labels with evidence codes. CATH codes position the fold in a four-level structural taxonomy. Organism is the NCBI-taxonomy species name.

Q: How confident is the AlphaFold model at each residue?
A: pLDDT is the predicted lDDT-Cα score: AlphaFold's confidence that the local environment of each residue (all inter-atomic distances within 15 Å) is correctly placed. It is a per-residue number between 0 and 100, with higher meaning more reliable.

Q: How mobile is each atom in the crystal?
A: B-factor (Debye–Waller factor) reflects atomic displacement in the crystal lattice. It is an experimental observable (units Å²), not a prediction; low values mean the atom is pinned down, high values mean it moves or is heterogeneous across the crystal.

Q: Which residues are buried vs exposed?
A: SASA measures how much of the protein is reachable by solvent. It is computed by rolling a water-sized probe over the atomic surface and summing the exposed area (Å²). Per-residue SASA distinguishes core (buried, low SASA) from surface (exposed, high SASA) residues; total SASA is a whole-molecule size measure.

Q: What do the diagnostic plots show?
A: Plot images: a contact map (which residues are close in 3D, as an N×N binary image), a Ramachandran scatter (backbone torsion angles, revealing secondary-structure composition at a glance), and — for AlphaFold structures — a PAE heatmap (pairwise prediction confidence).

Q: What known structures does this most resemble?
A: The Foldseek neighbor list gives the closest experimentally determined structures in the PDB, ranked by structural alignment. TM-score near 1 means near-identical fold; near 0.3 means only rough topology match. This is how one finds what a novel AlphaFold prediction most resembles in the solved-structure universe.

Q: Are the domains correctly placed relative to each other?
A: Predicted aligned error is AlphaFold's pairwise confidence. Unlike pLDDT (per-residue), PAE is per-residue-pair and captures whether two parts of the structure are correctly placed relative to each other. Units are ångströms of expected positional error.

Q: What do the rendered images show?
A: Structure images are PyMOL renders from six orthogonal camera directions. Cartoon representation draws helices as coils and strands as arrows; sticks shows the backbone as bonds; surface shows the solvent-excluded envelope. Rainbow coloring maps sequence position to hue (blue→red, N→C); chain coloring assigns a distinct color per polypeptide.

Q: What are the backbone torsion angles?
A: φ (phi) and ψ (psi) are the two rotatable backbone dihedrals per residue: φ is the C(i-1)–N–Cα–C torsion, ψ is the N–Cα–C–N(i+1) torsion, both in degrees on (−180°, 180°]. α-helical residues cluster near (−60°, −45°); β-strand residues near (−120°, +130°). A Ramachandran plot is simply a scatter of (φ, ψ) for every residue.